Protein AF-I0J8Y3-F1 (afdb_monomer_lite)

Secondary structure (DSSP, 8-state):
--TTEEEEEEEETTEEEEEEEE-SSS-EE----SEEEEEEEESS-HHHHHHH-EEPTT-EEEEEEE-

pLDDT: mean 93.38, std 6.86, range [60.44, 98.31]

Foldseek 3Di:
DPPQKDWDWDDDPPKIKIKIWRNFQAKDFADDDFDFPAWPDWPDDVNVCNVVRIDHGGTITMTIGDD

Sequence (67 aa):
TADKVFAYIRKDGDRRFLVVANLSNEEQDLIVEGNVKSVLIENTAAQEVFEKQILAPWDAFCVELTD

Structure (mmCIF, N/CA/C/O backbone):
data_AF-I0J8Y3-F1
#
_entry.id   AF-I0J8Y3-F1
#
loop_
_atom_site.group_PDB
_atom_site.id
_atom_site.type_symbol
_atom_site.label_atom_id
_atom_site.label_alt_id
_atom_site.label_comp_id
_atom_site.label_asym_id
_atom_site.label_entity_id
_atom_site.label_seq_id
_atom_site.pdbx_PDB_ins_code
_atom_site.Cartn_x
_atom_site.Cartn_y
_atom_site.Cartn_z
_atom_site.occupancy
_atom_site.B_iso_or_equiv
_atom_site.auth_seq_id
_atom_site.auth_comp_id
_atom_site.auth_asym_id
_atom_site.auth_atom_id
_atom_site.pdbx_PDB_model_num
ATOM 1 N N . THR A 1 1 ? -5.164 5.031 -8.692 1.00 60.44 1 THR A N 1
ATOM 2 C CA . THR A 1 1 ? -3.713 4.777 -8.766 1.00 60.44 1 THR A CA 1
ATOM 3 C C . THR A 1 1 ? -3.329 4.565 -10.219 1.00 60.44 1 THR A C 1
ATOM 5 O O . THR A 1 1 ? -4.234 4.454 -11.041 1.00 60.44 1 THR A O 1
ATOM 8 N N . ALA A 1 2 ? -2.035 4.565 -10.552 1.00 71.06 2 ALA A N 1
ATOM 9 C CA . ALA A 1 2 ? -1.567 4.164 -11.882 1.00 71.06 2 ALA A CA 1
ATOM 10 C C . ALA A 1 2 ? -1.925 2.693 -12.173 1.00 71.06 2 ALA A C 1
ATOM 12 O O . ALA A 1 2 ? -2.091 1.908 -11.237 1.00 71.06 2 ALA A O 1
ATOM 13 N N . ASP A 1 3 ? -1.994 2.306 -13.451 1.00 81.81 3 ASP A N 1
ATOM 14 C CA . ASP A 1 3 ? -2.423 0.966 -13.899 1.00 81.81 3 ASP A CA 1
ATOM 15 C C . ASP A 1 3 ? -1.630 -0.194 -13.262 1.00 81.81 3 ASP A C 1
ATOM 17 O O . ASP A 1 3 ? -2.124 -1.317 -13.169 1.00 81.81 3 ASP A O 1
ATOM 21 N N . LYS A 1 4 ? -0.399 0.072 -12.807 1.00 92.69 4 LYS A N 1
ATOM 22 C CA . LYS A 1 4 ? 0.525 -0.911 -12.220 1.00 92.69 4 LYS A CA 1
ATOM 23 C C . LYS A 1 4 ? 0.459 -1.001 -10.689 1.00 92.69 4 LYS A C 1
ATOM 25 O O . LYS A 1 4 ? 1.126 -1.851 -10.104 1.00 92.69 4 LYS A O 1
ATOM 30 N N . VAL A 1 5 ? -0.336 -0.155 -10.032 1.00 96.00 5 VAL A N 1
ATOM 31 C CA . VAL A 1 5 ? -0.471 -0.120 -8.568 1.00 96.00 5 VAL A CA 1
ATOM 32 C C . VAL A 1 5 ? -1.847 -0.626 -8.160 1.00 96.00 5 VAL A C 1
ATOM 34 O O . VAL A 1 5 ? -2.872 -0.001 -8.448 1.00 96.00 5 VAL A O 1
ATOM 37 N N . PHE A 1 6 ? -1.863 -1.728 -7.417 1.00 95.56 6 PHE A N 1
ATOM 38 C CA . PHE A 1 6 ? -3.068 -2.281 -6.820 1.00 95.56 6 PHE A CA 1
ATOM 39 C C . PHE A 1 6 ? -3.250 -1.718 -5.410 1.00 95.56 6 PHE A C 1
ATOM 41 O O . PHE A 1 6 ? -2.441 -1.989 -4.525 1.00 95.56 6 PHE A O 1
ATOM 48 N N . ALA A 1 7 ? -4.313 -0.944 -5.189 1.00 95.31 7 ALA A N 1
ATOM 49 C CA . ALA A 1 7 ? -4.611 -0.368 -3.883 1.00 95.31 7 ALA A CA 1
ATOM 50 C C . ALA A 1 7 ? -6.100 -0.467 -3.546 1.00 95.31 7 ALA A C 1
ATOM 52 O O . ALA A 1 7 ? -6.955 -0.256 -4.407 1.00 95.31 7 ALA A O 1
ATOM 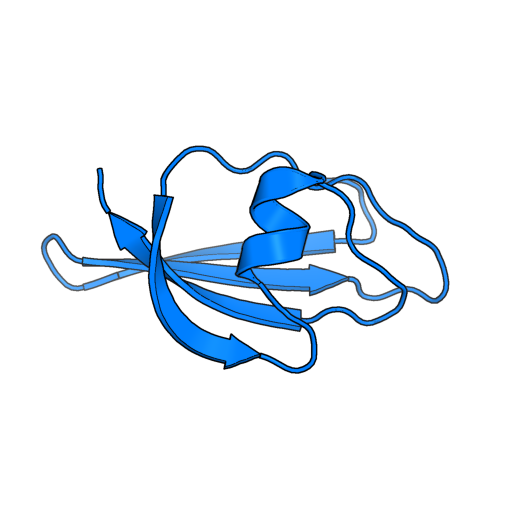53 N N . TYR A 1 8 ? -6.418 -0.775 -2.290 1.00 95.25 8 TYR A N 1
ATOM 54 C CA . TYR A 1 8 ? -7.797 -0.830 -1.810 1.00 95.25 8 TYR A CA 1
ATOM 55 C C . TYR A 1 8 ? -7.889 -0.573 -0.307 1.00 95.25 8 TYR A C 1
ATOM 57 O O . TYR A 1 8 ? -6.944 -0.808 0.447 1.00 95.25 8 TYR A O 1
ATOM 65 N N . ILE A 1 9 ? -9.067 -0.118 0.130 1.00 95.44 9 ILE A N 1
ATOM 66 C CA . ILE A 1 9 ? -9.376 0.099 1.543 1.00 95.44 9 ILE A CA 1
ATOM 67 C C . ILE A 1 9 ? -10.270 -1.029 2.056 1.00 95.44 9 ILE A C 1
ATOM 69 O O . ILE A 1 9 ? -11.306 -1.342 1.465 1.00 95.44 9 ILE A O 1
ATOM 73 N N . ARG A 1 10 ? -9.905 -1.604 3.201 1.00 97.06 10 ARG A N 1
ATOM 74 C CA . ARG A 1 10 ? -10.772 -2.467 4.011 1.00 97.06 10 ARG A CA 1
ATOM 75 C C . ARG A 1 10 ? -11.281 -1.686 5.212 1.00 97.06 10 ARG A C 1
ATOM 77 O O . ARG A 1 10 ? -10.538 -0.910 5.805 1.00 97.06 10 ARG A O 1
ATOM 84 N N . LYS A 1 11 ? -12.548 -1.891 5.560 1.00 96.25 11 LYS A N 1
ATOM 85 C CA . LYS A 1 11 ? -13.193 -1.249 6.708 1.00 96.25 11 LYS A CA 1
ATOM 86 C C . LYS A 1 11 ? -13.695 -2.304 7.685 1.00 96.25 11 LYS A C 1
ATOM 88 O O . LYS A 1 11 ? -14.230 -3.321 7.245 1.00 96.25 11 LYS A O 1
ATOM 93 N N . ASP A 1 12 ? -13.517 -2.036 8.971 1.00 93.62 12 ASP A N 1
ATOM 94 C CA . ASP A 1 12 ? -14.040 -2.825 10.089 1.00 93.62 12 ASP A CA 1
ATOM 95 C C . ASP A 1 12 ? -14.523 -1.861 11.180 1.00 93.62 12 ASP A C 1
ATOM 97 O O . ASP A 1 12 ? -13.720 -1.261 11.899 1.00 93.62 12 ASP A O 1
ATOM 101 N N . GLY A 1 13 ? -15.836 -1.619 11.225 1.00 94.94 13 GLY A N 1
ATOM 102 C CA . GLY A 1 13 ? -16.399 -0.485 11.962 1.00 94.94 13 GLY A CA 1
ATOM 103 C C . GLY A 1 13 ? -15.791 0.840 11.485 1.00 94.94 13 GLY A C 1
ATOM 104 O O . GLY A 1 13 ? -15.767 1.118 10.284 1.00 94.94 13 GLY A O 1
ATOM 105 N N . ASP A 1 14 ? -15.254 1.616 12.427 1.00 93.12 14 ASP A N 1
ATOM 106 C CA . ASP A 1 14 ? -14.590 2.900 12.158 1.00 93.12 14 ASP A CA 1
ATOM 107 C C . ASP A 1 14 ? -13.124 2.747 11.715 1.00 93.12 14 ASP A C 1
ATOM 109 O O . ASP A 1 14 ? -12.479 3.711 11.302 1.00 93.12 14 ASP A O 1
ATOM 113 N N . ARG A 1 15 ? -12.566 1.531 11.774 1.00 95.31 15 ARG A N 1
ATOM 114 C CA . ARG A 1 15 ? -11.172 1.276 11.395 1.00 95.31 15 ARG A CA 1
ATOM 115 C C . ARG A 1 15 ? -11.055 1.162 9.882 1.00 95.31 15 ARG A C 1
ATOM 117 O O . ARG A 1 15 ? -11.846 0.475 9.231 1.00 95.31 15 ARG A O 1
ATOM 124 N N . ARG A 1 16 ? -10.028 1.799 9.321 1.00 96.25 16 ARG A N 1
ATOM 125 C CA . ARG A 1 16 ? -9.715 1.772 7.888 1.00 96.25 16 ARG A CA 1
ATOM 126 C C . ARG A 1 16 ? -8.310 1.234 7.686 1.00 96.25 16 ARG A C 1
ATOM 128 O O . ARG A 1 16 ? -7.373 1.718 8.309 1.00 96.25 16 ARG A O 1
ATOM 135 N N . PHE A 1 17 ? -8.172 0.275 6.784 1.00 96.88 17 PHE A N 1
ATOM 136 C CA . PHE A 1 17 ? -6.892 -0.317 6.421 1.00 96.88 17 PHE A CA 1
ATOM 137 C C . PHE A 1 17 ? -6.643 -0.098 4.947 1.00 96.88 17 PHE A C 1
ATOM 139 O O . PHE A 1 17 ? -7.487 -0.459 4.126 1.00 96.88 17 PHE A O 1
ATOM 146 N N . LEU A 1 18 ? -5.495 0.472 4.619 1.00 96.81 18 LEU A N 1
ATOM 147 C CA . LEU A 1 18 ? -5.043 0.620 3.252 1.00 96.81 18 LEU A CA 1
ATOM 148 C C . LEU A 1 18 ? -4.079 -0.513 2.924 1.00 96.81 18 LEU A C 1
ATOM 150 O O . LEU A 1 18 ? -3.076 -0.692 3.612 1.00 96.81 18 LEU A O 1
ATOM 154 N N . VAL A 1 19 ? -4.377 -1.237 1.851 1.00 97.31 19 VAL A N 1
ATOM 155 C CA .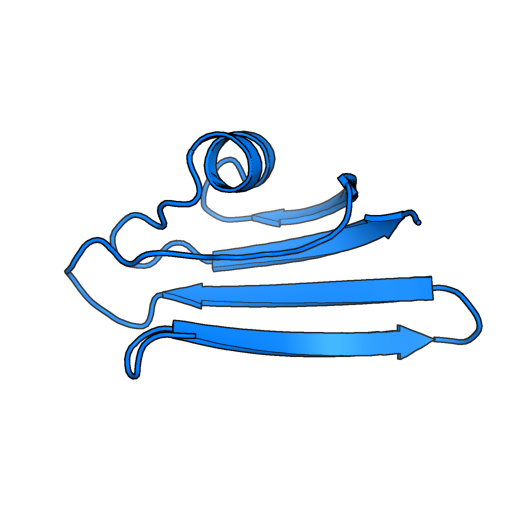 VAL A 1 19 ? -3.470 -2.211 1.245 1.00 97.31 19 VAL A CA 1
ATOM 156 C C . VAL A 1 19 ? -2.985 -1.635 -0.074 1.00 97.31 19 VAL A C 1
ATOM 158 O O . VAL A 1 19 ? -3.812 -1.227 -0.890 1.00 97.31 19 VAL A O 1
ATOM 161 N N . VAL A 1 20 ? -1.670 -1.617 -0.279 1.00 97.38 20 VAL A N 1
ATOM 162 C CA . VAL A 1 20 ? -1.020 -1.147 -1.510 1.00 97.38 20 VAL A CA 1
ATOM 163 C C . VAL A 1 20 ? 0.000 -2.179 -1.964 1.00 97.38 20 VAL A C 1
ATOM 165 O O . VAL A 1 20 ? 0.716 -2.743 -1.139 1.00 97.38 20 VAL A O 1
ATOM 168 N N . ALA A 1 21 ? 0.072 -2.411 -3.271 1.00 97.88 21 ALA A N 1
ATOM 169 C CA . ALA A 1 21 ? 1.146 -3.150 -3.914 1.00 97.88 21 ALA A CA 1
ATOM 170 C C . ALA A 1 21 ? 1.473 -2.533 -5.281 1.00 97.88 21 ALA A C 1
ATOM 172 O O . ALA A 1 21 ? 0.595 -2.413 -6.141 1.00 97.88 21 ALA A O 1
ATOM 173 N N . ASN A 1 22 ? 2.736 -2.180 -5.501 1.00 97.81 22 ASN A N 1
ATOM 174 C CA . ASN A 1 22 ? 3.282 -1.951 -6.832 1.00 97.81 22 ASN A CA 1
ATOM 175 C C . ASN A 1 22 ? 3.524 -3.314 -7.495 1.00 97.81 22 ASN A C 1
ATOM 177 O O . ASN A 1 22 ? 4.327 -4.109 -7.019 1.00 97.81 22 ASN A O 1
ATOM 181 N N . LEU A 1 23 ? 2.828 -3.606 -8.592 1.00 97.00 23 LEU A N 1
ATOM 182 C CA . LEU A 1 23 ? 2.921 -4.885 -9.302 1.00 97.00 23 LEU A CA 1
ATOM 183 C C . LEU A 1 23 ? 3.878 -4.804 -10.498 1.00 97.00 23 LEU A C 1
ATOM 185 O O . LEU A 1 23 ? 3.633 -5.404 -11.547 1.00 97.00 23 LEU A O 1
ATOM 189 N N . SER A 1 24 ? 4.943 -4.011 -10.371 1.00 97.19 24 SER A N 1
ATOM 190 C CA . SER A 1 24 ? 5.868 -3.744 -11.467 1.00 97.19 24 SER A CA 1
ATOM 191 C C . SER A 1 24 ? 7.323 -3.598 -11.031 1.00 97.19 24 SER A C 1
ATOM 193 O O . SER A 1 24 ? 7.635 -3.411 -9.857 1.00 97.19 24 SER A O 1
ATOM 195 N N . ASN A 1 25 ? 8.211 -3.658 -12.028 1.00 97.69 25 ASN A N 1
ATOM 196 C CA . ASN A 1 25 ? 9.647 -3.416 -11.884 1.00 97.69 25 ASN A CA 1
ATOM 197 C C . ASN A 1 25 ? 10.024 -1.923 -11.980 1.00 97.69 25 ASN A C 1
ATOM 199 O O . ASN A 1 25 ? 11.201 -1.600 -12.107 1.00 97.69 25 ASN A O 1
ATOM 203 N N . GLU A 1 26 ? 9.042 -1.023 -11.995 1.00 96.31 26 GLU A N 1
ATOM 204 C CA . GLU A 1 26 ? 9.231 0.419 -12.167 1.00 96.31 26 GLU A CA 1
ATOM 205 C C . GLU A 1 26 ? 8.783 1.153 -10.904 1.00 96.31 26 GLU A C 1
ATOM 207 O O . GLU A 1 26 ? 7.912 0.667 -10.180 1.00 96.31 26 GLU A O 1
ATOM 212 N N . GLU A 1 27 ? 9.338 2.339 -10.662 1.00 96.62 27 GLU A N 1
ATOM 213 C CA . GLU A 1 27 ? 8.780 3.255 -9.666 1.00 96.62 27 GLU A CA 1
ATOM 214 C C . GLU A 1 27 ? 7.365 3.689 -10.075 1.00 96.62 27 GLU A C 1
ATOM 216 O O . GLU A 1 27 ? 7.053 3.785 -11.266 1.00 96.62 27 GLU A O 1
ATOM 221 N N . GLN A 1 28 ? 6.493 3.911 -9.092 1.00 96.56 28 GLN A N 1
ATOM 222 C CA . GLN A 1 28 ? 5.112 4.337 -9.316 1.00 96.56 28 GLN A CA 1
ATOM 223 C C . GLN A 1 28 ? 4.710 5.436 -8.339 1.00 96.56 28 GLN A C 1
ATOM 225 O O . GLN A 1 28 ? 5.006 5.354 -7.149 1.00 96.56 28 GLN A O 1
ATOM 230 N N . ASP A 1 29 ? 3.950 6.414 -8.822 1.00 93.81 29 ASP A N 1
ATOM 231 C CA . ASP A 1 29 ? 3.355 7.431 -7.960 1.00 93.81 29 ASP A CA 1
ATOM 232 C C . ASP A 1 29 ? 2.226 6.836 -7.105 1.00 93.81 29 ASP A C 1
ATOM 234 O O . ASP A 1 29 ? 1.386 6.054 -7.578 1.00 93.81 29 ASP A O 1
ATOM 238 N N . LEU A 1 30 ? 2.161 7.259 -5.843 1.00 90.31 30 LEU A N 1
ATOM 239 C CA . LEU A 1 30 ? 1.105 6.893 -4.908 1.00 90.31 30 LEU A CA 1
ATOM 240 C C . LEU A 1 30 ? 0.568 8.132 -4.189 1.00 90.31 30 LEU A C 1
ATOM 242 O O . LEU A 1 30 ? 1.185 8.654 -3.267 1.00 90.31 30 LEU A O 1
ATOM 246 N N . ILE A 1 31 ? -0.648 8.539 -4.553 1.00 86.81 31 ILE A N 1
ATOM 247 C CA . ILE A 1 31 ? -1.387 9.583 -3.839 1.00 86.81 31 ILE A CA 1
ATOM 248 C C . ILE A 1 31 ?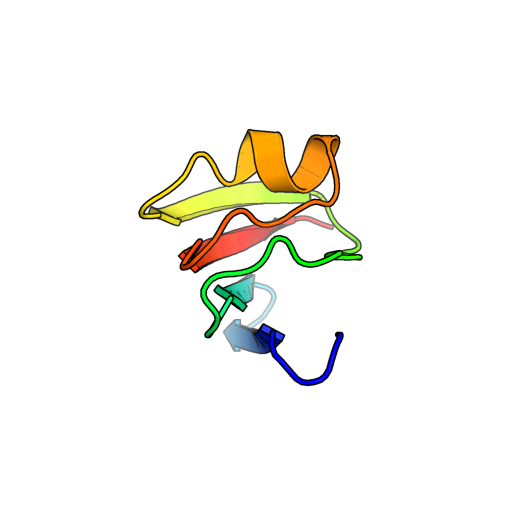 -2.336 8.905 -2.853 1.00 86.81 31 ILE A C 1
ATOM 250 O O . ILE A 1 31 ? -3.291 8.237 -3.259 1.00 86.81 31 ILE A O 1
ATOM 254 N N . VAL A 1 32 ? -2.065 9.075 -1.561 1.00 82.81 32 VAL A N 1
ATOM 255 C CA . VAL A 1 32 ? -2.906 8.587 -0.463 1.00 82.81 32 VAL A CA 1
ATOM 256 C C . VAL A 1 32 ? -3.199 9.746 0.478 1.00 82.81 32 VAL A C 1
ATOM 258 O O . VAL A 1 32 ? -2.294 10.470 0.884 1.00 82.81 32 VAL A O 1
ATOM 261 N N . GLU A 1 33 ? -4.471 9.903 0.830 1.00 80.75 33 GLU A N 1
ATOM 262 C CA . GLU A 1 33 ? -4.925 10.842 1.854 1.00 80.75 33 GLU A CA 1
ATOM 263 C C . GLU A 1 33 ? -5.055 10.118 3.204 1.00 80.75 33 GLU A C 1
ATOM 265 O O . GLU A 1 33 ? -5.590 9.007 3.273 1.00 80.75 33 GLU A O 1
ATOM 270 N N . GLY A 1 34 ? -4.585 10.757 4.277 1.00 82.44 34 GLY A N 1
ATOM 271 C CA . GLY A 1 34 ? -4.614 10.231 5.647 1.00 82.44 34 GLY A CA 1
ATOM 272 C C . GLY A 1 34 ? -3.224 9.925 6.207 1.00 82.44 34 GLY A C 1
ATOM 273 O O . GLY A 1 34 ? -2.235 9.889 5.478 1.00 82.44 34 GLY A O 1
ATOM 274 N N . ASN A 1 35 ? -3.151 9.708 7.521 1.00 88.44 35 ASN A N 1
ATOM 275 C CA . ASN A 1 35 ? -1.896 9.401 8.211 1.00 88.44 35 ASN A CA 1
ATOM 276 C C . ASN A 1 35 ? -1.829 7.924 8.612 1.00 88.44 35 ASN A C 1
ATOM 278 O O . ASN A 1 35 ? -2.847 7.300 8.934 1.00 88.44 35 ASN A O 1
ATOM 282 N N . VAL A 1 36 ? -0.615 7.372 8.639 1.00 92.62 36 VAL A N 1
ATOM 283 C CA . VAL A 1 36 ? -0.363 6.014 9.132 1.00 92.62 36 VAL A CA 1
ATOM 284 C C . VAL A 1 36 ? -0.540 5.997 10.649 1.00 92.62 36 VAL A C 1
ATOM 286 O O . VAL A 1 36 ? 0.202 6.640 11.385 1.00 92.62 36 VAL A O 1
ATOM 289 N N . LYS A 1 37 ? -1.527 5.240 11.129 1.00 94.88 37 LYS A N 1
ATOM 290 C CA . LYS A 1 37 ? -1.729 4.985 12.561 1.00 94.88 37 LYS A CA 1
ATOM 291 C C . LYS A 1 37 ? -0.870 3.820 13.041 1.00 94.88 37 LYS A C 1
ATOM 293 O O . LYS A 1 37 ? -0.297 3.876 14.124 1.00 94.88 37 LYS A O 1
ATOM 298 N N . SER A 1 38 ? -0.823 2.741 12.260 1.00 96.00 38 SER A N 1
ATOM 299 C CA . SER A 1 38 ? 0.021 1.575 12.543 1.00 96.00 38 SER A CA 1
ATOM 300 C C . SER A 1 38 ? 0.281 0.754 11.282 1.00 96.00 38 SER A C 1
ATOM 302 O O . SER A 1 38 ? -0.546 0.741 10.370 1.00 96.00 38 SER A O 1
ATOM 304 N N . VAL A 1 39 ? 1.412 0.051 11.249 1.00 97.19 39 VAL A N 1
ATOM 305 C CA . VAL A 1 39 ? 1.786 -0.863 10.164 1.00 97.19 39 VAL A CA 1
ATOM 306 C C . VAL A 1 39 ? 1.416 -2.293 10.556 1.00 97.19 39 VAL A C 1
ATOM 308 O O . VAL A 1 39 ? 1.784 -2.753 11.635 1.00 97.19 39 VAL A O 1
ATOM 311 N N . LEU A 1 40 ? 0.683 -2.997 9.689 1.00 97.50 40 LEU A N 1
ATOM 312 C CA . LEU A 1 40 ? 0.328 -4.407 9.890 1.00 97.50 40 LEU A CA 1
ATOM 313 C C . LEU A 1 40 ? 1.377 -5.332 9.266 1.00 97.50 40 LEU A C 1
ATOM 315 O O . LEU A 1 40 ? 1.746 -6.341 9.861 1.00 97.50 40 LEU A O 1
ATOM 319 N N . IL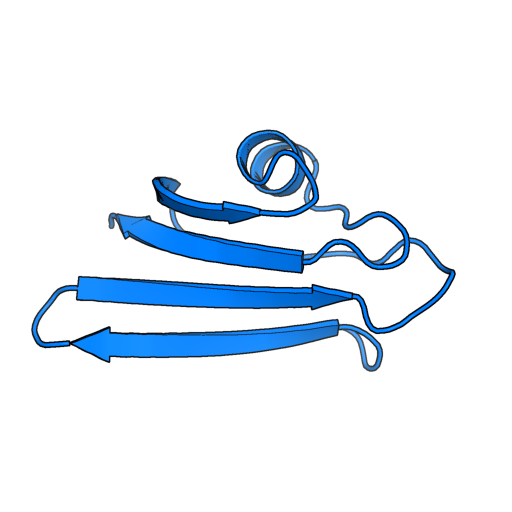E A 1 41 ? 1.823 -5.003 8.054 1.00 98.31 41 ILE A N 1
ATOM 320 C CA . ILE A 1 41 ? 2.899 -5.690 7.338 1.00 98.31 41 ILE A CA 1
ATOM 321 C C . ILE A 1 41 ? 3.448 -4.756 6.266 1.00 98.31 41 ILE A C 1
ATOM 323 O O . ILE A 1 41 ? 2.686 -4.022 5.636 1.00 98.31 41 ILE A O 1
ATOM 327 N N . GLU A 1 42 ? 4.752 -4.805 6.039 1.00 98.25 42 GLU A N 1
ATOM 328 C CA . GLU A 1 42 ? 5.416 -4.030 5.001 1.00 98.25 42 GLU A CA 1
ATOM 329 C C . GLU A 1 42 ? 6.676 -4.763 4.526 1.00 98.25 42 GLU A C 1
ATOM 331 O O . GLU A 1 42 ? 7.326 -5.462 5.307 1.00 98.25 42 GLU A O 1
ATOM 336 N N . ASN A 1 43 ? 6.999 -4.650 3.238 1.00 97.75 43 ASN A N 1
ATOM 337 C CA . ASN A 1 43 ? 8.297 -5.072 2.691 1.00 97.75 43 ASN A CA 1
ATOM 338 C C . ASN A 1 43 ? 9.227 -3.879 2.388 1.00 97.75 43 ASN A C 1
ATOM 340 O O . ASN A 1 43 ? 10.357 -4.073 1.946 1.00 97.75 43 ASN A O 1
ATOM 344 N N . THR A 1 44 ? 8.727 -2.672 2.633 1.00 95.69 44 THR A N 1
ATOM 345 C CA . THR A 1 44 ? 9.345 -1.359 2.449 1.00 95.69 44 THR A CA 1
ATOM 346 C C . THR A 1 44 ? 8.911 -0.477 3.618 1.00 95.69 44 THR A C 1
ATOM 348 O O . THR A 1 44 ? 7.952 -0.820 4.300 1.00 95.69 44 THR A O 1
ATOM 351 N N . ALA A 1 45 ? 9.559 0.656 3.867 1.00 95.75 45 ALA A N 1
ATOM 352 C CA . ALA A 1 45 ? 9.127 1.558 4.933 1.00 95.75 45 ALA A CA 1
ATOM 353 C C . ALA A 1 45 ? 7.886 2.350 4.486 1.00 95.75 45 ALA A C 1
ATOM 355 O O . ALA A 1 45 ? 8.009 3.355 3.782 1.00 95.75 45 ALA A O 1
ATOM 356 N N . ALA A 1 46 ? 6.684 1.935 4.907 1.00 93.62 46 ALA A N 1
ATOM 357 C CA . ALA A 1 46 ? 5.435 2.569 4.474 1.00 93.62 46 ALA A CA 1
ATOM 358 C C . ALA A 1 46 ? 5.405 4.066 4.818 1.00 93.62 46 ALA A C 1
ATOM 360 O O . ALA A 1 46 ? 4.945 4.876 4.019 1.00 93.62 46 ALA A O 1
ATOM 361 N N . GLN A 1 47 ? 5.964 4.454 5.966 1.00 91.88 47 GLN A N 1
ATOM 362 C CA . GLN A 1 47 ? 6.057 5.857 6.374 1.00 91.88 47 GLN A CA 1
ATOM 363 C C . GLN A 1 47 ? 6.818 6.717 5.347 1.00 91.88 47 GLN A C 1
ATOM 365 O O . GLN A 1 47 ? 6.352 7.795 4.986 1.00 91.88 47 GLN A O 1
ATOM 370 N N . GLU A 1 48 ? 7.940 6.223 4.814 1.00 93.00 48 GLU A N 1
ATOM 371 C CA . GLU A 1 48 ? 8.705 6.949 3.794 1.00 93.00 48 GLU A CA 1
ATOM 372 C C . GLU A 1 48 ? 7.943 7.060 2.472 1.00 93.00 48 GLU A C 1
ATOM 374 O O . GLU A 1 48 ? 8.025 8.086 1.798 1.00 93.00 48 GLU A O 1
ATOM 379 N N . VAL A 1 49 ? 7.183 6.024 2.101 1.00 93.44 49 VAL A N 1
ATOM 380 C CA . VAL A 1 49 ? 6.336 6.049 0.901 1.00 93.44 49 VAL A CA 1
ATOM 381 C C . VAL A 1 49 ? 5.235 7.101 1.035 1.00 93.44 49 VAL A C 1
ATOM 383 O O . VAL A 1 49 ? 4.949 7.799 0.069 1.00 93.44 49 VAL A O 1
ATOM 386 N N . PHE A 1 50 ? 4.637 7.263 2.218 1.00 91.06 50 PHE A N 1
ATOM 387 C CA . PHE A 1 50 ? 3.636 8.311 2.455 1.00 91.06 50 PHE A CA 1
ATOM 388 C C . PHE A 1 50 ? 4.234 9.721 2.360 1.00 91.06 50 PHE A C 1
ATOM 390 O O . PHE A 1 50 ? 3.578 10.626 1.849 1.00 91.06 50 PHE A O 1
ATOM 397 N N . GLU A 1 51 ? 5.475 9.908 2.812 1.00 90.94 51 GLU A N 1
ATOM 398 C CA . GLU A 1 51 ? 6.176 11.197 2.746 1.00 90.94 51 GLU A CA 1
ATOM 399 C C . GLU A 1 51 ? 6.625 11.550 1.324 1.00 90.94 51 GLU A C 1
ATOM 401 O O . GLU A 1 51 ? 6.485 12.693 0.890 1.00 90.94 51 GLU A O 1
ATOM 406 N N . LYS A 1 52 ? 7.169 10.571 0.594 1.00 93.31 52 LYS A N 1
ATOM 407 C CA . LYS A 1 52 ? 7.708 10.762 -0.761 1.00 93.31 52 LYS A CA 1
ATOM 408 C C . LYS A 1 52 ? 6.644 10.632 -1.848 1.00 93.31 52 LYS A C 1
ATOM 410 O O . LYS A 1 52 ? 6.861 11.119 -2.950 1.00 93.31 52 LYS A O 1
ATOM 415 N N . GLN A 1 53 ? 5.527 9.971 -1.544 1.00 93.25 53 GLN A N 1
ATOM 416 C CA . GLN A 1 53 ? 4.455 9.609 -2.479 1.00 93.25 53 GLN A CA 1
ATOM 417 C C . GLN A 1 53 ? 4.927 8.773 -3.680 1.00 93.25 53 GLN A C 1
ATOM 419 O O . GLN A 1 53 ? 4.331 8.816 -4.755 1.00 93.25 53 GLN A O 1
ATOM 424 N N . ILE A 1 54 ? 5.985 7.981 -3.482 1.00 94.94 54 ILE A N 1
ATOM 425 C CA . ILE A 1 54 ? 6.610 7.134 -4.505 1.00 94.94 54 ILE A CA 1
ATOM 426 C C . ILE A 1 54 ? 6.753 5.715 -3.957 1.00 94.94 54 ILE A C 1
ATOM 428 O O . ILE A 1 54 ? 7.270 5.518 -2.859 1.00 94.94 54 ILE A O 1
ATOM 432 N N . LEU A 1 55 ? 6.316 4.738 -4.747 1.00 97.00 55 LEU A N 1
ATOM 433 C CA . LEU A 1 55 ? 6.539 3.310 -4.545 1.00 97.00 55 LEU A CA 1
ATOM 434 C C . LEU A 1 55 ? 7.742 2.862 -5.371 1.00 97.00 55 LEU A C 1
ATOM 436 O O . LEU A 1 55 ? 7.758 3.050 -6.590 1.00 97.00 55 LEU A O 1
ATOM 440 N N . ALA A 1 56 ? 8.702 2.194 -4.740 1.00 97.69 56 ALA A N 1
ATOM 441 C CA . ALA A 1 56 ? 9.752 1.473 -5.443 1.00 97.69 56 ALA A CA 1
ATOM 442 C C . ALA A 1 56 ? 9.196 0.187 -6.099 1.00 97.69 56 ALA A C 1
ATOM 444 O O . ALA A 1 56 ? 8.063 -0.229 -5.812 1.00 97.69 56 ALA A O 1
ATOM 445 N N . PRO A 1 57 ? 9.957 -0.459 -7.004 1.00 98.06 57 PRO A N 1
ATOM 446 C CA . PRO A 1 57 ? 9.576 -1.741 -7.588 1.00 98.06 57 PRO A CA 1
ATOM 447 C C . PRO A 1 57 ? 9.173 -2.769 -6.528 1.00 98.06 57 PRO A C 1
ATOM 449 O O . PRO A 1 57 ? 9.950 -3.069 -5.625 1.00 98.06 57 PRO A O 1
ATOM 452 N N . TRP A 1 58 ? 7.976 -3.339 -6.675 1.00 97.94 58 TRP A N 1
ATOM 453 C CA . TRP A 1 58 ? 7.412 -4.352 -5.770 1.00 97.94 58 TRP A CA 1
ATOM 454 C C . TRP A 1 58 ? 7.133 -3.918 -4.326 1.00 97.94 58 TRP A C 1
ATOM 456 O O . TRP A 1 58 ? 6.848 -4.775 -3.482 1.00 97.94 58 TRP A O 1
ATOM 466 N N . ASP A 1 59 ? 7.146 -2.618 -4.035 1.00 98.12 59 ASP A N 1
ATOM 467 C CA . ASP A 1 59 ? 6.723 -2.107 -2.733 1.00 98.12 59 ASP A CA 1
ATOM 468 C C . ASP A 1 59 ? 5.286 -2.531 -2.419 1.00 98.12 59 ASP A C 1
ATOM 470 O O . ASP A 1 59 ? 4.364 -2.341 -3.219 1.00 98.12 59 ASP A O 1
ATOM 474 N N . ALA A 1 60 ? 5.094 -3.105 -1.236 1.00 98.12 60 ALA A N 1
ATOM 475 C CA . ALA A 1 60 ? 3.812 -3.572 -0.751 1.00 98.12 60 ALA A CA 1
ATOM 476 C C . ALA A 1 60 ? 3.699 -3.430 0.770 1.00 98.12 60 ALA A C 1
ATOM 478 O O . ALA A 1 60 ? 4.584 -3.824 1.535 1.00 98.12 60 ALA A O 1
ATOM 479 N N . PHE A 1 61 ? 2.562 -2.908 1.218 1.00 97.94 61 PHE A N 1
ATOM 480 C CA . PHE A 1 61 ? 2.278 -2.735 2.636 1.00 97.94 61 PHE A CA 1
ATOM 481 C C . PHE A 1 61 ? 0.780 -2.764 2.935 1.00 97.94 61 PHE A C 1
ATOM 483 O O . PHE A 1 61 ? -0.077 -2.569 2.068 1.00 97.94 61 PHE A O 1
ATOM 490 N N . CYS A 1 62 ? 0.475 -2.995 4.207 1.00 98.12 62 CYS A N 1
ATOM 491 C CA . CYS A 1 62 ? -0.842 -2.833 4.794 1.00 98.12 62 CYS A CA 1
ATOM 492 C C . CYS A 1 62 ? -0.718 -1.976 6.056 1.00 98.12 62 CYS A C 1
ATOM 494 O O . CYS A 1 62 ? 0.015 -2.334 6.982 1.00 98.12 62 CYS A O 1
ATOM 496 N N . VAL A 1 63 ? -1.451 -0.866 6.101 1.00 97.50 63 VAL A N 1
ATOM 497 C CA . VAL A 1 63 ? -1.442 0.080 7.224 1.00 97.50 63 VAL A CA 1
ATOM 498 C C . VAL A 1 63 ? -2.858 0.365 7.705 1.00 97.50 63 VAL A C 1
ATOM 500 O O . VAL A 1 63 ? -3.794 0.421 6.910 1.00 97.50 63 VAL A O 1
ATOM 503 N N . GLU A 1 64 ? -3.025 0.571 9.008 1.00 97.06 64 GLU A N 1
ATOM 504 C CA . GLU A 1 64 ? -4.224 1.205 9.557 1.00 97.06 64 GLU A CA 1
ATOM 505 C C . GLU A 1 64 ? -4.087 2.722 9.394 1.00 97.06 64 GLU A C 1
ATOM 507 O O . GLU A 1 64 ? -3.065 3.299 9.772 1.00 97.06 64 GLU A O 1
ATOM 512 N N . LEU A 1 65 ? -5.115 3.363 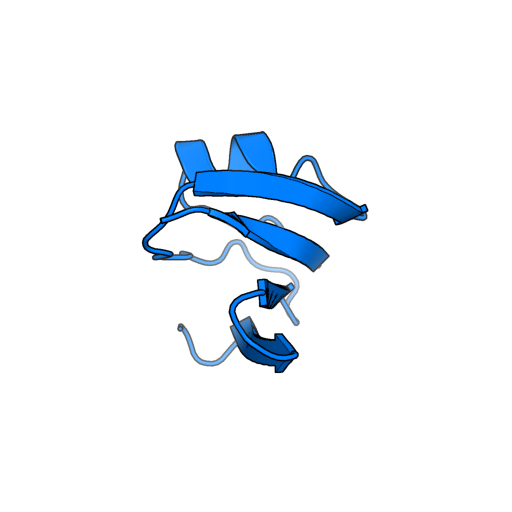8.842 1.00 94.81 65 LEU A N 1
ATOM 513 C CA . LEU A 1 65 ? -5.179 4.811 8.681 1.00 94.81 65 LEU A CA 1
ATOM 514 C C . LEU A 1 65 ? -5.868 5.456 9.886 1.00 94.81 65 LEU A C 1
ATOM 516 O O . LEU A 1 65 ? -6.842 4.916 10.418 1.00 94.81 65 LEU A O 1
ATOM 520 N N . THR A 1 66 ? -5.403 6.640 10.269 1.00 90.06 66 THR A N 1
ATOM 521 C CA . THR A 1 66 ? -6.172 7.583 11.093 1.00 90.06 66 THR A CA 1
ATOM 522 C C . THR A 1 66 ? -6.773 8.674 10.212 1.00 90.06 66 THR A C 1
ATOM 524 O O . THR A 1 66 ? -6.258 8.944 9.124 1.00 90.06 66 THR A O 1
ATOM 527 N N . ASP A 1 67 ? -7.891 9.246 10.668 1.00 73.56 67 ASP A N 1
ATOM 528 C CA . ASP A 1 67 ? -8.364 10.546 10.173 1.00 73.56 67 ASP A CA 1
ATOM 529 C C . ASP A 1 67 ? -7.294 11.630 10.365 1.00 73.56 67 ASP A C 1
ATOM 531 O O . ASP A 1 67 ? -6.523 11.524 11.354 1.00 73.56 67 ASP A O 1
#

Organism: Streptoco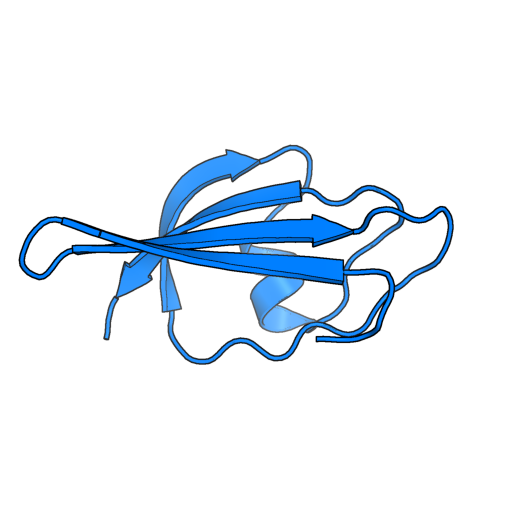ccus pneumoniae (NCBI:txid1313)

Radius of gyration: 11.15 Å; chains: 1; bounding box: 26×17×26 Å

InterPro domains:
  IPR013780 Glycosyl hydrolase, all-beta [G3DSA:2.60.40.1180] (1-66)
  IPR056300 Alpha-amylase SusG-like, C-terminal domain [PF23915] (5-54)